Protein AF-A0A1F7XJM6-F1 (afdb_monomer_lite)

Foldseek 3Di:
DVVVCVVVVHDPVVVVVVVVVVVVVVVVVLLVVLLVVLVVCCVVVVDPPVVSVVLSVVLVVVVVVCVVCVVVLVPDDPVRNVVVVVVVVVVLVVVCVVSVHDSCSNPDPPDPPDDDDDDDD

Secondary structure (DSSP, 8-state):
-HHHHHHHT--HHHHHHHHHHHHHHHHHHHHHHHHHHHHHHHHTTSS-HHHHHHHHHHHHHHHHHHHHHHHHHHHS-HHHHHHHHHHHHHHHHHHHHHTT--GGGTS-SS---SSS-----

Structure (mmCIF, N/CA/C/O backbone):
data_AF-A0A1F7XJM6-F1
#
_entry.id   AF-A0A1F7XJM6-F1
#
loop_
_atom_site.group_PDB
_atom_site.id
_atom_site.type_symbol
_atom_site.label_atom_id
_atom_site.label_alt_id
_atom_site.label_comp_id
_atom_site.label_asym_id
_atom_site.label_entity_id
_atom_site.label_seq_id
_atom_site.pdbx_PDB_ins_code
_atom_site.Cartn_x
_atom_site.Cartn_y
_atom_site.Cartn_z
_atom_site.occupancy
_atom_site.B_iso_or_equiv
_atom_site.auth_seq_id
_atom_site.auth_comp_id
_atom_site.auth_asym_id
_atom_site.auth_atom_id
_atom_site.pdbx_PDB_model_num
ATOM 1 N N . MET A 1 1 ? 13.503 -5.575 -17.615 1.00 74.81 1 MET A N 1
ATOM 2 C CA . MET A 1 1 ? 12.689 -5.768 -18.836 1.00 74.81 1 MET A CA 1
ATOM 3 C C . MET A 1 1 ? 13.545 -5.892 -20.100 1.00 74.81 1 MET A C 1
ATOM 5 O O . MET A 1 1 ? 13.303 -6.800 -20.884 1.00 74.81 1 MET A O 1
ATOM 9 N N . GLN A 1 2 ? 14.630 -5.114 -20.226 1.00 78.75 2 GLN A N 1
ATOM 10 C CA . GLN A 1 2 ? 15.607 -5.186 -21.332 1.00 78.75 2 GLN A CA 1
ATOM 11 C C . GLN A 1 2 ? 16.080 -6.597 -21.726 1.00 78.75 2 GLN A C 1
ATOM 13 O O . GLN A 1 2 ? 16.034 -6.965 -22.894 1.00 78.75 2 GLN A O 1
ATOM 18 N N . LYS A 1 3 ? 16.467 -7.441 -20.756 1.00 86.12 3 LYS A N 1
ATOM 19 C CA . LYS A 1 3 ? 16.915 -8.819 -21.044 1.00 86.12 3 LYS A CA 1
ATOM 20 C C . LYS A 1 3 ? 15.826 -9.691 -21.686 1.00 86.12 3 LYS A C 1
ATOM 22 O O . LYS A 1 3 ? 16.158 -10.569 -22.472 1.00 86.12 3 LYS A O 1
ATOM 27 N N . ILE A 1 4 ? 14.551 -9.467 -21.355 1.00 87.38 4 ILE A N 1
ATOM 28 C CA . ILE A 1 4 ? 13.416 -10.221 -21.914 1.00 87.38 4 ILE A CA 1
ATOM 29 C C . ILE A 1 4 ? 13.174 -9.766 -23.353 1.00 87.38 4 ILE A C 1
ATOM 31 O O . ILE A 1 4 ? 13.152 -10.598 -24.256 1.00 87.38 4 ILE A O 1
ATOM 35 N N . ALA A 1 5 ? 13.092 -8.453 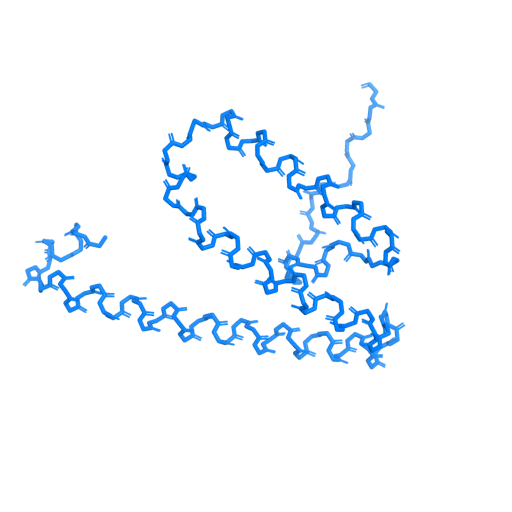-23.576 1.00 89.62 5 ALA A N 1
ATOM 36 C CA . ALA A 1 5 ? 12.932 -7.887 -24.910 1.00 89.62 5 ALA A CA 1
ATOM 37 C C . ALA A 1 5 ? 14.048 -8.350 -25.863 1.00 89.62 5 ALA A C 1
ATOM 39 O O . ALA A 1 5 ? 13.770 -8.881 -26.934 1.00 89.62 5 ALA A O 1
ATOM 40 N N . GLN A 1 6 ? 15.307 -8.285 -25.418 1.00 90.19 6 GLN A N 1
ATOM 41 C CA . GLN A 1 6 ? 16.466 -8.727 -26.200 1.00 90.19 6 GLN A CA 1
ATOM 42 C C . GLN A 1 6 ? 16.487 -10.242 -26.449 1.00 90.19 6 GLN A C 1
ATOM 44 O O . GLN A 1 6 ? 16.843 -10.677 -27.541 1.00 90.19 6 GLN A O 1
ATOM 49 N N . ARG A 1 7 ? 16.097 -11.066 -25.464 1.00 92.88 7 ARG A N 1
ATOM 50 C CA . ARG A 1 7 ? 16.086 -12.534 -25.604 1.00 92.88 7 ARG A CA 1
ATOM 51 C C . ARG A 1 7 ? 15.068 -13.016 -26.638 1.00 92.88 7 ARG A C 1
ATOM 53 O O . ARG A 1 7 ? 15.323 -14.029 -27.284 1.00 92.88 7 ARG A O 1
ATOM 60 N N . PHE A 1 8 ? 13.941 -12.319 -26.765 1.00 93.94 8 PHE A N 1
ATOM 61 C CA . PHE A 1 8 ? 12.822 -12.715 -27.624 1.00 93.94 8 PHE A CA 1
ATOM 62 C C . PHE A 1 8 ? 12.638 -11.819 -28.859 1.00 93.94 8 PHE A C 1
ATOM 64 O O . PHE A 1 8 ? 11.727 -12.062 -29.643 1.00 93.94 8 PHE A O 1
ATOM 71 N N . GLY A 1 9 ? 13.499 -10.814 -29.054 1.00 91.69 9 GLY A N 1
ATOM 72 C CA . GLY A 1 9 ? 13.406 -9.881 -30.181 1.00 91.69 9 GLY A CA 1
ATOM 73 C C . GLY A 1 9 ? 12.150 -9.003 -30.145 1.00 91.69 9 GLY A C 1
ATOM 74 O O . GLY A 1 9 ? 11.598 -8.692 -31.196 1.00 91.69 9 GLY A O 1
ATOM 75 N N . LEU A 1 10 ? 11.675 -8.648 -28.949 1.00 94.06 10 LEU A N 1
ATOM 76 C CA . LEU A 1 10 ? 10.483 -7.820 -28.74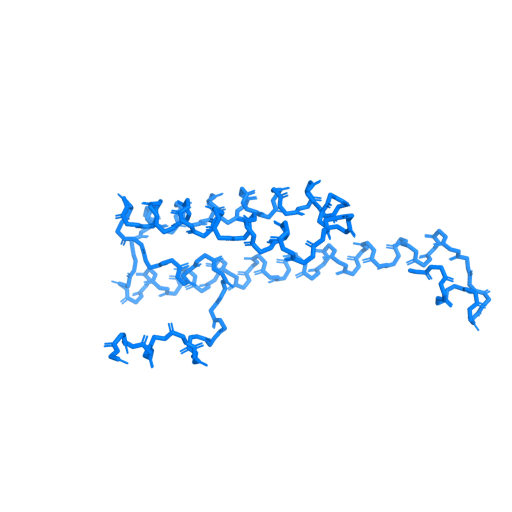2 1.00 94.06 10 LEU A CA 1
ATOM 77 C C . LEU A 1 10 ? 10.853 -6.336 -28.629 1.00 94.06 10 LEU A C 1
ATOM 79 O O . LEU A 1 10 ? 11.982 -5.989 -28.280 1.00 94.06 10 LEU A O 1
ATOM 83 N N . ASN A 1 11 ? 9.880 -5.459 -28.875 1.00 93.50 11 ASN A N 1
ATOM 84 C CA . ASN A 1 11 ? 10.024 -4.026 -28.638 1.00 93.50 11 ASN A CA 1
ATOM 85 C C . ASN A 1 11 ? 10.070 -3.738 -27.123 1.00 93.50 11 ASN A C 1
ATOM 87 O O . ASN A 1 11 ? 9.191 -4.167 -26.381 1.00 93.50 11 ASN A O 1
ATOM 91 N N . GLU A 1 12 ? 11.094 -3.016 -26.659 1.00 90.50 12 GLU A N 1
ATOM 92 C CA . GLU A 1 12 ? 11.279 -2.705 -25.232 1.00 90.50 12 GLU A CA 1
ATOM 93 C C . GLU A 1 12 ? 10.142 -1.854 -24.647 1.00 90.50 12 GLU A C 1
ATOM 95 O O . GLU A 1 12 ? 9.765 -2.072 -23.497 1.00 90.50 12 GLU A O 1
ATOM 100 N N . VAL A 1 13 ? 9.576 -0.933 -25.434 1.00 92.12 13 VAL A N 1
ATOM 101 C CA . VAL A 1 13 ? 8.469 -0.055 -25.023 1.00 92.12 13 VAL A CA 1
ATOM 102 C C . VAL A 1 13 ? 7.184 -0.858 -24.855 1.00 92.12 13 VAL A C 1
ATOM 104 O O . VAL A 1 13 ? 6.514 -0.720 -23.837 1.00 92.12 13 VAL A O 1
ATOM 107 N N . ASP A 1 14 ? 6.877 -1.745 -25.802 1.00 90.88 14 ASP A N 1
ATOM 108 C CA . ASP A 1 14 ? 5.674 -2.585 -25.725 1.00 90.88 14 ASP A CA 1
ATOM 109 C C . ASP A 1 14 ? 5.767 -3.568 -24.552 1.00 90.88 14 ASP A C 1
ATOM 111 O O . ASP A 1 14 ? 4.798 -3.788 -23.831 1.00 90.88 14 ASP A O 1
ATOM 115 N N . VAL A 1 15 ? 6.960 -4.127 -24.314 1.00 91.81 15 VAL A N 1
ATOM 116 C CA . VAL A 1 15 ? 7.208 -4.990 -23.153 1.00 91.81 15 VAL A CA 1
ATOM 117 C C . VAL A 1 15 ? 7.001 -4.200 -21.861 1.00 91.81 15 VAL A C 1
ATOM 119 O O . VAL A 1 15 ? 6.304 -4.684 -20.977 1.00 91.81 15 VAL A O 1
ATOM 122 N N . GLN A 1 16 ? 7.565 -2.994 -21.753 1.00 89.62 16 GLN A N 1
ATOM 123 C CA . GLN A 1 16 ? 7.382 -2.128 -20.586 1.00 89.62 16 GLN A CA 1
ATOM 124 C C . GLN A 1 16 ? 5.897 -1.831 -20.333 1.00 89.62 16 GLN A C 1
ATOM 126 O O . GLN A 1 16 ? 5.429 -2.035 -19.216 1.00 89.62 16 GLN A O 1
ATOM 131 N N . ALA A 1 17 ? 5.147 -1.462 -21.374 1.00 91.44 17 ALA A N 1
ATOM 132 C CA . ALA A 1 17 ? 3.720 -1.169 -21.271 1.00 91.44 17 ALA A CA 1
ATOM 133 C C . ALA A 1 17 ? 2.906 -2.357 -20.729 1.00 91.44 17 ALA A C 1
ATOM 135 O O . ALA A 1 17 ? 2.094 -2.171 -19.828 1.00 91.44 17 ALA A O 1
ATOM 136 N N . VAL A 1 18 ? 3.166 -3.581 -21.207 1.00 93.25 18 VAL A N 1
ATOM 137 C CA . VAL A 1 18 ? 2.470 -4.791 -20.724 1.00 93.25 18 VAL A CA 1
ATOM 138 C C . VAL A 1 18 ? 2.770 -5.070 -19.248 1.00 93.25 18 VAL A C 1
ATOM 140 O O . VAL A 1 18 ? 1.879 -5.462 -18.498 1.00 93.25 18 VAL A O 1
ATOM 143 N N . PHE A 1 19 ? 4.017 -4.883 -18.805 1.00 90.31 19 PHE A N 1
ATOM 144 C CA . PHE A 1 19 ? 4.362 -5.066 -17.392 1.00 90.31 19 PHE A CA 1
ATOM 145 C C . PHE A 1 19 ? 3.743 -3.990 -16.499 1.00 90.31 19 PHE A C 1
ATOM 147 O O . PHE A 1 19 ? 3.361 -4.299 -15.372 1.00 90.31 19 PHE A O 1
ATOM 154 N N . ASP A 1 20 ? 3.655 -2.749 -16.976 1.00 89.69 20 ASP A N 1
ATOM 155 C CA . ASP A 1 20 ? 3.015 -1.663 -16.235 1.00 89.69 20 ASP A CA 1
ATOM 156 C C . ASP A 1 20 ? 1.498 -1.890 -16.118 1.00 89.69 20 ASP A C 1
ATOM 158 O O . ASP A 1 20 ? 0.935 -1.702 -15.037 1.00 89.69 20 ASP A O 1
ATOM 162 N N . GLU A 1 21 ? 0.856 -2.387 -17.181 1.00 91.50 21 GLU A N 1
ATOM 163 C CA . GLU A 1 21 ? -0.549 -2.814 -17.181 1.00 91.50 21 GLU A CA 1
ATOM 164 C C . GLU A 1 21 ? -0.793 -3.962 -16.186 1.00 91.50 21 GLU A C 1
ATOM 166 O O . GLU A 1 21 ? -1.580 -3.795 -15.252 1.00 91.50 21 GLU A O 1
ATOM 171 N N . ASP A 1 22 ? -0.054 -5.078 -16.290 1.00 91.81 22 ASP A N 1
ATOM 172 C CA . ASP A 1 22 ? -0.177 -6.211 -15.351 1.00 91.81 22 ASP A CA 1
ATOM 173 C C . ASP A 1 22 ? 0.081 -5.767 -13.906 1.00 91.81 22 ASP A C 1
ATOM 175 O O . ASP A 1 22 ? -0.648 -6.134 -12.982 1.00 91.81 22 ASP A O 1
ATOM 179 N N . ARG A 1 23 ? 1.089 -4.916 -13.680 1.00 88.00 23 ARG A N 1
ATOM 180 C CA . ARG A 1 23 ? 1.388 -4.392 -12.345 1.00 88.00 23 ARG A CA 1
ATOM 181 C C . ARG A 1 23 ? 0.213 -3.597 -11.779 1.00 88.00 23 ARG A C 1
ATOM 183 O O . ARG A 1 23 ? -0.113 -3.797 -10.604 1.00 88.00 23 ARG A O 1
ATOM 190 N N . SER A 1 24 ? -0.403 -2.738 -12.590 1.00 89.69 24 SER A N 1
ATOM 191 C CA . SER A 1 24 ? -1.565 -1.934 -12.206 1.00 89.69 24 SER A CA 1
ATOM 192 C C . SER A 1 24 ? -2.777 -2.813 -11.887 1.00 89.69 24 SER A C 1
ATOM 194 O O . SER A 1 24 ? -3.359 -2.689 -10.806 1.00 89.69 24 SER A O 1
ATOM 196 N N . GLU A 1 25 ? -3.095 -3.786 -12.745 1.00 91.12 25 GLU A N 1
ATOM 197 C CA . GLU A 1 25 ? -4.192 -4.734 -12.514 1.00 91.12 25 GLU A CA 1
ATOM 198 C C . GLU A 1 25 ? -3.991 -5.530 -11.221 1.00 91.12 25 GLU A C 1
ATOM 200 O O . GLU A 1 25 ? -4.895 -5.666 -10.391 1.00 91.12 25 GLU A O 1
ATOM 205 N N . ARG A 1 26 ? -2.771 -6.023 -10.994 1.00 89.81 26 ARG A N 1
ATOM 206 C CA . ARG A 1 26 ? -2.424 -6.794 -9.795 1.00 89.81 26 ARG A CA 1
ATOM 207 C C . ARG A 1 26 ? -2.465 -5.931 -8.538 1.00 89.81 26 ARG A C 1
ATOM 209 O O . ARG A 1 26 ? -2.784 -6.444 -7.467 1.00 89.81 26 ARG A O 1
ATOM 216 N N . GLN A 1 27 ? -2.126 -4.647 -8.632 1.00 87.25 27 GLN A N 1
ATOM 217 C CA . GLN A 1 27 ? -2.250 -3.700 -7.524 1.00 87.25 27 GLN A CA 1
ATOM 218 C C . GLN A 1 27 ? -3.716 -3.429 -7.188 1.00 87.25 27 GLN A C 1
ATOM 220 O O . GLN A 1 27 ? -4.069 -3.490 -6.011 1.00 87.25 27 GLN A O 1
ATOM 225 N N . ALA A 1 28 ? -4.567 -3.230 -8.196 1.00 89.69 28 ALA A N 1
ATOM 226 C CA . ALA A 1 28 ? -6.005 -3.070 -8.008 1.00 89.69 28 ALA A CA 1
ATOM 227 C C . ALA A 1 28 ? -6.627 -4.305 -7.334 1.00 89.69 28 ALA A C 1
ATOM 229 O O . ALA A 1 28 ? -7.275 -4.171 -6.299 1.00 89.69 28 ALA A O 1
ATOM 230 N N . GLN A 1 29 ? -6.321 -5.512 -7.828 1.00 91.38 29 GLN A N 1
ATOM 231 C CA . GLN A 1 29 ? -6.786 -6.767 -7.217 1.00 91.38 29 GLN A CA 1
ATOM 232 C C . GLN A 1 29 ? -6.320 -6.917 -5.762 1.00 91.38 29 GLN A C 1
ATOM 234 O O . GLN A 1 29 ? -7.077 -7.348 -4.896 1.00 91.38 29 GLN A O 1
ATOM 239 N N . ARG A 1 30 ? -5.062 -6.563 -5.459 1.00 89.19 30 ARG A N 1
ATOM 240 C CA . ARG A 1 30 ? -4.556 -6.602 -4.078 1.00 89.19 30 ARG A CA 1
ATOM 241 C C . ARG A 1 30 ? -5.266 -5.595 -3.177 1.00 89.19 30 ARG A C 1
ATOM 243 O O . ARG A 1 30 ? -5.523 -5.937 -2.026 1.00 89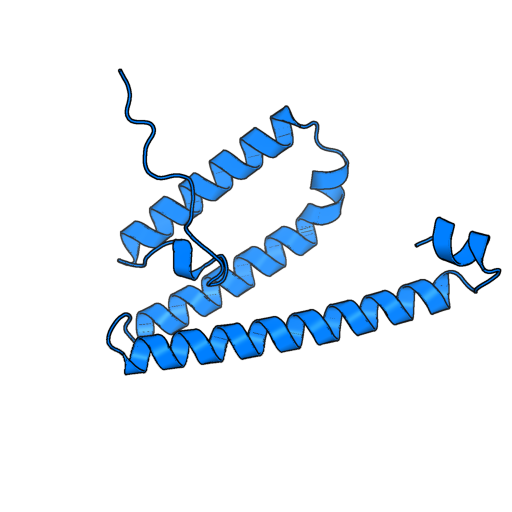.19 30 ARG A O 1
ATOM 250 N N . LYS A 1 31 ? -5.567 -4.393 -3.680 1.00 89.81 31 LYS A N 1
ATOM 251 C CA . LYS A 1 31 ? -6.297 -3.356 -2.939 1.00 89.81 31 LYS A CA 1
ATOM 252 C C . LYS A 1 31 ? -7.716 -3.817 -2.607 1.00 89.81 31 LYS A C 1
ATOM 254 O O . LYS A 1 31 ? -8.112 -3.744 -1.450 1.00 89.81 31 LYS A O 1
ATOM 259 N N . GLU A 1 32 ? -8.425 -4.381 -3.579 1.00 92.12 32 GLU A N 1
ATOM 260 C CA . GLU A 1 32 ? -9.777 -4.916 -3.383 1.00 92.12 32 GLU A CA 1
ATOM 261 C C . GLU A 1 32 ? -9.796 -6.036 -2.329 1.00 92.12 32 GLU A C 1
ATOM 263 O O . GLU A 1 32 ? -10.500 -5.939 -1.326 1.00 92.12 32 GLU A O 1
ATOM 268 N N . LEU A 1 33 ? -8.918 -7.039 -2.462 1.00 91.88 33 LEU A N 1
ATOM 269 C CA . LEU A 1 33 ? -8.802 -8.127 -1.480 1.00 91.88 33 LEU A CA 1
ATOM 270 C C . LEU A 1 33 ? -8.418 -7.635 -0.076 1.00 91.88 33 LEU A C 1
ATOM 272 O O . LEU A 1 33 ? -8.749 -8.269 0.930 1.00 91.88 33 LEU A O 1
ATOM 276 N N . PHE A 1 34 ? -7.662 -6.542 0.010 1.00 92.38 34 PHE A N 1
ATOM 277 C CA . PHE A 1 34 ? -7.294 -5.930 1.280 1.00 92.38 34 PHE A CA 1
ATOM 278 C C . PHE A 1 34 ? -8.498 -5.253 1.946 1.00 92.38 34 PHE A C 1
ATOM 280 O O . PHE A 1 34 ? -8.781 -5.518 3.117 1.00 92.38 34 PHE A O 1
ATOM 287 N N . GLU A 1 35 ? -9.252 -4.459 1.185 1.00 93.31 35 GLU A N 1
ATOM 288 C CA . GLU A 1 35 ? -10.484 -3.802 1.632 1.00 93.31 35 GLU A CA 1
ATOM 289 C C . GLU A 1 35 ? -11.564 -4.810 2.061 1.00 93.31 35 GLU A C 1
ATOM 291 O O . GLU A 1 35 ? -12.205 -4.633 3.105 1.00 93.31 35 GLU A O 1
ATOM 296 N N . GLU A 1 36 ? -11.733 -5.902 1.312 1.00 94.81 36 GLU A N 1
ATOM 297 C CA . GLU A 1 36 ? -12.653 -6.993 1.654 1.00 94.81 36 GLU A CA 1
ATOM 298 C C . GLU A 1 36 ? -12.297 -7.636 2.998 1.00 94.81 36 GLU A C 1
ATOM 300 O O . GLU A 1 36 ? -13.159 -7.816 3.862 1.00 94.81 36 GLU A O 1
ATOM 305 N N . ARG A 1 37 ? -11.014 -7.939 3.224 1.00 93.38 37 ARG A N 1
ATOM 306 C CA . ARG A 1 37 ? -10.559 -8.542 4.486 1.00 93.38 37 ARG A CA 1
ATOM 307 C C . ARG A 1 37 ? -10.750 -7.609 5.670 1.00 93.38 37 ARG A C 1
ATOM 309 O O . ARG A 1 37 ? -11.192 -8.067 6.720 1.00 93.38 37 ARG A O 1
ATOM 316 N N . LEU A 1 38 ? -10.473 -6.316 5.512 1.00 94.62 38 LEU A N 1
ATOM 317 C CA . LEU A 1 38 ? -10.743 -5.339 6.568 1.00 94.62 38 LEU A CA 1
ATOM 318 C C . LEU A 1 38 ? -12.239 -5.256 6.878 1.00 94.62 38 LEU A C 1
ATOM 320 O O . LEU A 1 38 ? -12.621 -5.228 8.044 1.00 94.62 38 LEU A O 1
ATOM 324 N N . THR A 1 39 ? -13.092 -5.298 5.854 1.00 95.94 39 THR A N 1
ATOM 325 C CA . THR A 1 39 ? -14.552 -5.347 6.030 1.00 95.94 39 THR A CA 1
ATOM 326 C C . THR A 1 39 ? -14.990 -6.593 6.803 1.00 95.94 39 THR A C 1
ATOM 328 O O . THR A 1 39 ? -15.817 -6.500 7.714 1.00 95.94 39 THR A O 1
ATOM 331 N N . GLN A 1 40 ? -14.394 -7.752 6.509 1.00 94.75 40 GLN A N 1
ATOM 332 C CA . GLN A 1 40 ? -14.640 -8.970 7.278 1.00 94.75 40 GLN A CA 1
ATOM 333 C C . GLN A 1 40 ? -14.175 -8.828 8.730 1.00 94.75 40 GLN A C 1
ATOM 335 O O . GLN A 1 40 ? -14.878 -9.259 9.633 1.00 94.75 40 GLN A O 1
ATOM 340 N N . MET A 1 41 ? -13.033 -8.192 8.993 1.00 93.38 41 MET A N 1
ATOM 341 C CA . MET A 1 41 ? -12.549 -8.009 10.365 1.00 93.38 41 MET A CA 1
ATOM 342 C C . MET A 1 41 ? -13.388 -7.034 11.186 1.00 93.38 41 MET A C 1
ATOM 344 O O . MET A 1 41 ? -13.535 -7.247 12.389 1.00 93.38 41 MET A O 1
ATOM 348 N N . VAL A 1 42 ? -13.970 -6.014 10.550 1.00 96.38 42 VAL A N 1
ATOM 349 C CA . VAL A 1 42 ? -14.992 -5.181 11.194 1.00 96.38 42 VAL A CA 1
ATOM 350 C C . VAL A 1 42 ? -16.220 -6.023 11.533 1.00 96.38 42 VAL A C 1
ATOM 352 O O . VAL A 1 42 ? -16.715 -5.972 12.656 1.00 96.38 42 VAL A O 1
ATOM 355 N N . SER A 1 43 ? -16.678 -6.850 10.590 1.00 96.62 43 SER A N 1
ATOM 356 C CA . SER A 1 43 ? -17.827 -7.743 10.801 1.00 96.62 43 SER A CA 1
ATOM 357 C C . SER A 1 43 ? -17.569 -8.775 11.909 1.00 96.62 43 SER A C 1
ATOM 359 O O . SER A 1 43 ? -18.469 -9.087 12.684 1.00 96.62 43 SER A O 1
ATOM 361 N N . ASP A 1 44 ? -16.330 -9.264 12.018 1.00 94.94 44 ASP A N 1
ATOM 362 C CA . ASP A 1 44 ? -15.858 -10.171 13.072 1.00 94.94 44 ASP A CA 1
ATOM 363 C C . ASP A 1 44 ? -15.644 -9.458 14.424 1.00 94.94 44 ASP A C 1
ATOM 365 O O . ASP A 1 44 ? -15.337 -10.118 15.418 1.00 94.94 44 ASP A O 1
ATOM 369 N N . GLY A 1 45 ? -15.738 -8.125 14.473 1.00 94.31 45 GLY A N 1
ATOM 370 C CA . GLY A 1 45 ? -15.481 -7.321 15.670 1.00 94.31 45 GLY A CA 1
ATOM 371 C C . GLY A 1 45 ? -14.013 -7.270 16.107 1.00 94.31 45 GLY A C 1
ATOM 372 O O . GLY A 1 45 ? -13.735 -6.932 17.254 1.00 94.31 45 GLY A O 1
ATOM 373 N N . LYS A 1 46 ? -13.068 -7.622 15.224 1.00 94.38 46 LYS A N 1
ATOM 374 C CA . LYS A 1 46 ? -11.618 -7.578 15.503 1.00 94.38 46 LYS A CA 1
ATOM 375 C C . LYS A 1 46 ? -11.037 -6.173 15.400 1.00 94.38 46 LYS A C 1
ATOM 377 O O . LYS A 1 46 ? -10.030 -5.895 16.039 1.00 94.38 46 LYS A O 1
ATOM 382 N N . ILE A 1 47 ? -11.647 -5.333 14.567 1.00 95.25 47 ILE A N 1
ATOM 383 C CA . ILE A 1 47 ? -11.324 -3.914 14.417 1.00 95.25 47 ILE A CA 1
ATOM 384 C C . ILE A 1 47 ? -12.616 -3.104 14.316 1.00 95.25 47 ILE A C 1
ATOM 386 O O . ILE A 1 47 ? -13.674 -3.643 13.990 1.00 95.25 47 ILE A O 1
ATOM 390 N N . THR A 1 48 ? -12.535 -1.802 14.559 1.00 97.00 48 THR A N 1
ATOM 391 C CA . THR A 1 48 ? -13.645 -0.865 14.340 1.00 97.00 48 THR A CA 1
ATOM 392 C C . THR A 1 48 ? -13.661 -0.323 12.903 1.00 97.00 48 THR A C 1
ATOM 394 O O . THR A 1 48 ? -12.667 -0.402 12.177 1.00 97.00 48 THR A O 1
ATOM 397 N N . GLU A 1 49 ? -14.781 0.275 12.478 1.00 96.62 49 GLU A N 1
ATOM 398 C CA . GLU A 1 49 ? -14.859 0.992 11.189 1.00 96.62 49 GLU A CA 1
ATOM 399 C C . GLU A 1 49 ? -13.844 2.142 11.096 1.00 96.62 49 GLU A C 1
ATOM 401 O O . GLU A 1 49 ? -13.329 2.436 10.017 1.00 96.62 49 GLU A O 1
ATOM 406 N N . ASP A 1 50 ? -13.522 2.790 12.216 1.00 96.81 50 ASP A N 1
ATOM 407 C CA . ASP A 1 50 ? -12.540 3.874 12.226 1.00 96.81 50 ASP A CA 1
ATOM 408 C C . ASP A 1 50 ? -11.110 3.333 12.119 1.00 96.81 50 ASP A C 1
ATOM 410 O O . ASP A 1 50 ? -10.324 3.852 11.326 1.00 96.81 50 ASP A O 1
ATOM 414 N N . GLN A 1 51 ? -10.802 2.215 12.785 1.00 95.69 51 GLN A N 1
ATOM 415 C CA . GLN A 1 51 ? -9.533 1.505 12.596 1.00 95.69 51 GLN A CA 1
ATOM 416 C C . GLN A 1 51 ? -9.362 1.023 11.152 1.00 95.69 51 GLN A C 1
ATOM 418 O O . GLN A 1 51 ? -8.287 1.172 10.580 1.00 95.69 51 GLN A O 1
ATOM 423 N N . LYS A 1 52 ? -10.424 0.525 10.505 1.00 95.94 52 LYS A N 1
ATOM 424 C CA . LYS A 1 52 ? -10.392 0.183 9.074 1.00 95.94 52 LYS A CA 1
ATOM 425 C C . LYS A 1 52 ? -9.981 1.377 8.209 1.00 95.94 52 LYS A C 1
ATOM 427 O O . LYS A 1 52 ? -9.133 1.218 7.333 1.00 95.94 52 LYS A O 1
ATOM 432 N N . LYS A 1 53 ? -10.556 2.563 8.437 1.00 96.44 53 LYS A N 1
ATOM 433 C CA . LYS A 1 53 ? -10.201 3.778 7.678 1.00 96.44 53 LYS A CA 1
ATOM 434 C C . LYS A 1 53 ? -8.741 4.171 7.896 1.00 96.44 53 LYS A C 1
ATOM 436 O O . LYS A 1 53 ? -8.062 4.499 6.928 1.00 96.44 53 LYS A O 1
ATOM 441 N N . LEU A 1 54 ? -8.261 4.099 9.139 1.00 96.50 54 LEU A N 1
ATOM 442 C CA . LEU A 1 54 ? -6.866 4.378 9.487 1.00 96.50 54 LEU A CA 1
ATOM 443 C C . LEU A 1 54 ? -5.907 3.416 8.775 1.00 96.50 54 LEU A C 1
ATOM 445 O O . LEU A 1 54 ? -4.946 3.862 8.152 1.00 96.50 54 LEU A O 1
ATOM 449 N N . ILE A 1 55 ? -6.210 2.115 8.790 1.00 94.88 55 ILE A N 1
ATOM 450 C CA . ILE A 1 55 ? -5.418 1.086 8.103 1.00 94.88 55 ILE A CA 1
ATOM 451 C C . ILE A 1 55 ? -5.379 1.340 6.593 1.00 94.88 55 ILE A C 1
ATOM 453 O O . ILE A 1 55 ? -4.311 1.257 5.990 1.00 94.88 55 ILE A O 1
ATOM 457 N N . LEU A 1 56 ? -6.517 1.668 5.972 1.00 94.06 56 LEU A N 1
ATOM 458 C CA . LEU A 1 56 ? -6.571 1.961 4.536 1.00 94.06 56 LEU A CA 1
ATOM 459 C C . LEU A 1 56 ? -5.728 3.182 4.168 1.00 94.06 56 LEU A C 1
ATOM 461 O O . LEU A 1 56 ? -4.951 3.113 3.215 1.00 94.06 56 LEU A O 1
ATOM 465 N N . ALA A 1 57 ? -5.838 4.261 4.945 1.00 95.38 57 ALA A N 1
ATOM 466 C CA . ALA A 1 57 ? -5.062 5.475 4.726 1.00 95.38 57 ALA A CA 1
ATOM 467 C C . ALA A 1 57 ? -3.554 5.219 4.880 1.00 95.38 57 ALA A C 1
ATOM 469 O O . ALA A 1 57 ? -2.778 5.568 3.991 1.00 95.38 57 ALA A O 1
ATOM 470 N N . LYS A 1 58 ? -3.134 4.544 5.961 1.00 94.88 58 LYS A N 1
ATOM 471 C CA . LYS A 1 58 ? -1.712 4.247 6.195 1.00 94.88 58 LYS A CA 1
ATOM 472 C C . LYS A 1 58 ? -1.156 3.275 5.154 1.00 94.88 58 LYS A C 1
ATOM 474 O O . LYS A 1 58 ? -0.030 3.439 4.699 1.00 94.88 58 LYS A O 1
ATOM 479 N N . HIS A 1 59 ? -1.947 2.298 4.708 1.00 91.75 59 HIS A N 1
ATOM 480 C CA . HIS A 1 59 ? -1.542 1.406 3.623 1.00 91.75 59 HIS A CA 1
ATOM 481 C C . HIS A 1 59 ? -1.325 2.157 2.300 1.00 91.75 59 HIS A C 1
ATOM 483 O O . HIS A 1 59 ? -0.341 1.897 1.612 1.00 91.75 59 HIS A O 1
ATOM 489 N N . GLU A 1 60 ? -2.203 3.094 1.935 1.00 91.25 60 GLU A N 1
ATOM 490 C CA . GLU A 1 60 ? -2.032 3.921 0.731 1.00 91.25 60 GLU A CA 1
ATOM 491 C C . GLU A 1 60 ? -0.797 4.831 0.814 1.00 91.25 60 GLU A C 1
ATOM 493 O O . GLU A 1 60 ? -0.040 4.939 -0.157 1.00 91.25 60 GLU A O 1
ATOM 498 N N . GLU A 1 61 ? -0.541 5.411 1.989 1.00 92.94 61 GLU A N 1
ATOM 499 C CA .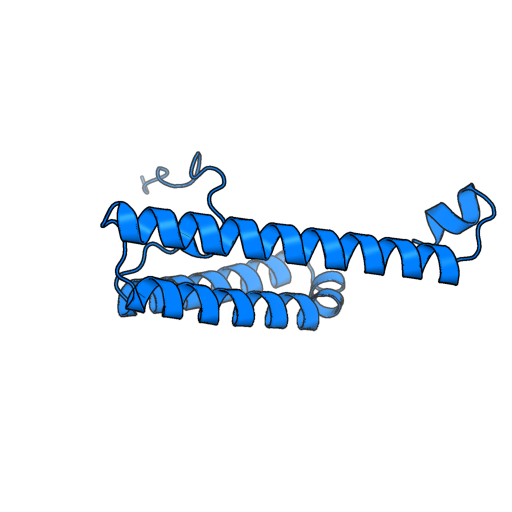 GLU A 1 61 ? 0.674 6.180 2.265 1.00 92.94 61 GLU A CA 1
ATOM 500 C C . GLU A 1 61 ? 1.932 5.323 2.049 1.00 92.94 61 GLU A C 1
ATOM 502 O O . GLU A 1 61 ? 2.799 5.687 1.254 1.00 92.94 61 GLU A O 1
ATOM 507 N N . MET A 1 62 ? 2.000 4.143 2.674 1.00 90.12 62 MET A N 1
ATOM 508 C CA . MET A 1 62 ? 3.137 3.224 2.535 1.00 90.12 62 MET A CA 1
ATOM 509 C C . MET A 1 62 ? 3.354 2.753 1.092 1.00 90.12 62 MET A C 1
ATOM 511 O O . MET A 1 62 ? 4.497 2.610 0.654 1.00 90.12 62 MET A O 1
ATOM 515 N N . GLN A 1 63 ? 2.282 2.477 0.337 1.00 87.19 63 GLN A N 1
ATOM 516 C CA . GLN A 1 63 ? 2.406 2.093 -1.076 1.00 87.19 63 GLN A CA 1
ATOM 517 C C . GLN A 1 63 ? 3.025 3.230 -1.892 1.00 87.19 63 GLN A C 1
ATOM 519 O O . GLN A 1 63 ? 3.966 2.993 -2.647 1.00 87.19 63 GLN A O 1
ATOM 524 N N . SER A 1 64 ? 2.562 4.461 -1.673 1.00 88.88 64 SER A N 1
ATOM 525 C CA . SER A 1 64 ? 3.085 5.651 -2.350 1.00 88.88 64 SER A CA 1
ATOM 526 C C . SER A 1 64 ? 4.557 5.899 -2.004 1.00 88.88 64 SER A C 1
ATOM 528 O O . SER A 1 64 ? 5.375 6.143 -2.892 1.00 88.88 64 SER A O 1
ATOM 530 N N . GLN A 1 65 ? 4.926 5.771 -0.724 1.00 88.12 65 GLN A N 1
ATOM 531 C CA . GLN A 1 65 ? 6.315 5.886 -0.272 1.00 88.12 65 GLN A CA 1
ATOM 532 C C . GLN A 1 65 ? 7.207 4.816 -0.915 1.00 88.12 65 GLN A C 1
ATOM 534 O O . GLN A 1 65 ? 8.277 5.125 -1.438 1.00 88.12 65 GLN A O 1
ATOM 539 N N . ARG A 1 66 ? 6.751 3.558 -0.945 1.00 86.06 66 ARG A N 1
ATOM 540 C CA . ARG A 1 66 ? 7.485 2.448 -1.566 1.00 86.06 66 ARG A CA 1
ATOM 541 C C . ARG A 1 66 ? 7.677 2.651 -3.067 1.00 86.06 66 ARG A C 1
ATOM 543 O O . ARG A 1 66 ? 8.738 2.313 -3.586 1.00 86.06 66 ARG A O 1
ATOM 550 N N . GLU A 1 67 ? 6.670 3.157 -3.770 1.00 84.44 67 GLU A N 1
ATOM 551 C CA . GLU A 1 67 ? 6.773 3.469 -5.198 1.00 84.44 67 GLU A CA 1
ATOM 552 C C . GLU A 1 67 ? 7.783 4.589 -5.461 1.00 84.44 67 GLU A C 1
ATOM 554 O O . GLU A 1 67 ? 8.616 4.442 -6.354 1.00 84.44 67 GLU A O 1
ATOM 559 N N . ALA A 1 68 ? 7.777 5.648 -4.647 1.00 84.62 68 ALA A N 1
ATOM 560 C CA . ALA A 1 68 ? 8.731 6.751 -4.762 1.00 84.62 68 ALA A CA 1
ATOM 561 C C . ALA A 1 68 ? 10.178 6.326 -4.454 1.00 84.62 68 ALA A C 1
ATOM 563 O O . ALA A 1 68 ? 11.113 6.792 -5.101 1.00 84.62 68 ALA A O 1
ATOM 564 N N . GLN A 1 69 ? 10.366 5.419 -3.494 1.00 85.00 69 GLN A N 1
ATOM 565 C CA . GLN A 1 69 ? 11.691 5.002 -3.030 1.00 85.00 69 GLN A CA 1
ATOM 566 C C . GLN A 1 69 ? 12.261 3.799 -3.801 1.00 85.00 69 GLN A C 1
ATOM 568 O O . GLN A 1 69 ? 13.383 3.379 -3.528 1.00 85.00 69 GLN A O 1
ATOM 573 N N . ILE A 1 70 ? 11.534 3.214 -4.764 1.00 83.19 70 ILE A N 1
ATOM 574 C CA . ILE A 1 70 ? 11.966 1.985 -5.459 1.00 83.19 70 ILE A CA 1
ATOM 575 C C . ILE A 1 70 ? 13.358 2.123 -6.086 1.00 83.19 70 ILE A C 1
ATOM 577 O O . ILE A 1 70 ? 14.169 1.203 -5.963 1.00 83.19 70 ILE A O 1
ATOM 581 N N . ASP A 1 71 ? 13.640 3.260 -6.720 1.00 82.50 71 ASP A N 1
ATOM 582 C CA . ASP A 1 71 ? 14.923 3.511 -7.378 1.00 82.50 71 ASP A CA 1
ATOM 583 C C . ASP A 1 71 ? 16.028 3.805 -6.356 1.00 82.50 71 ASP A C 1
ATOM 585 O O . ASP A 1 71 ? 17.177 3.396 -6.531 1.00 82.50 71 ASP A O 1
ATOM 589 N N . GLU A 1 72 ? 15.682 4.454 -5.245 1.00 83.31 72 GLU A N 1
ATOM 590 C CA . GLU A 1 72 ? 16.609 4.736 -4.151 1.00 83.31 72 GLU A CA 1
ATOM 591 C C . GLU A 1 72 ? 17.063 3.434 -3.477 1.00 83.31 72 GLU A C 1
ATOM 593 O O . GLU A 1 72 ? 18.260 3.153 -3.370 1.00 83.31 72 GLU A O 1
ATOM 598 N N . PHE A 1 73 ? 16.111 2.550 -3.168 1.00 83.62 73 PHE A N 1
ATOM 599 C CA . PHE A 1 73 ? 16.386 1.235 -2.597 1.00 83.62 73 PHE A CA 1
ATOM 600 C C . PHE A 1 73 ? 17.229 0.339 -3.506 1.00 83.62 73 PHE A C 1
ATOM 602 O O . PHE A 1 73 ? 17.928 -0.538 -2.991 1.00 83.62 73 PHE A O 1
ATOM 609 N N . GLN A 1 74 ? 17.177 0.505 -4.833 1.00 83.38 74 GLN A N 1
ATOM 610 C CA . GLN A 1 74 ? 18.030 -0.259 -5.753 1.00 83.38 74 GLN A CA 1
ATOM 611 C C . GLN A 1 74 ? 19.512 0.096 -5.617 1.00 83.38 74 GLN A C 1
ATOM 613 O O . GLN A 1 74 ? 20.355 -0.768 -5.859 1.00 83.38 74 GLN A O 1
ATOM 618 N N . ASN A 1 75 ? 19.814 1.329 -5.211 1.00 87.12 75 ASN A N 1
ATOM 619 C CA . ASN A 1 75 ? 21.177 1.840 -5.091 1.00 87.12 75 ASN A CA 1
ATOM 620 C C . ASN A 1 75 ? 21.755 1.705 -3.673 1.00 87.12 75 ASN A C 1
ATOM 622 O O . ASN A 1 75 ? 22.973 1.751 -3.516 1.00 87.12 75 ASN A O 1
ATOM 626 N N . MET A 1 76 ? 20.907 1.499 -2.660 1.00 90.44 76 MET A N 1
ATOM 627 C CA . MET A 1 76 ? 21.332 1.260 -1.277 1.00 90.44 76 MET A CA 1
ATOM 628 C C . MET A 1 76 ? 22.091 -0.063 -1.107 1.00 90.44 76 MET A C 1
ATOM 630 O O . MET A 1 76 ? 21.735 -1.102 -1.679 1.00 90.44 76 MET A O 1
ATOM 634 N N . THR A 1 77 ? 23.096 -0.048 -0.233 1.00 93.50 77 THR A N 1
ATOM 635 C CA . THR A 1 77 ? 23.754 -1.258 0.269 1.00 93.50 77 THR A CA 1
ATOM 636 C C . THR A 1 77 ? 22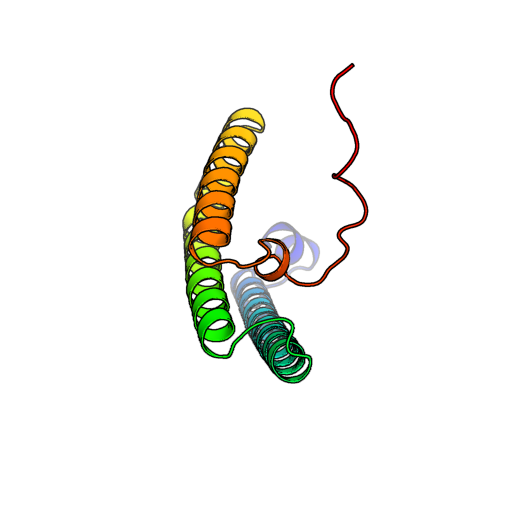.796 -2.094 1.131 1.00 93.50 77 THR A C 1
ATOM 638 O O . THR A 1 77 ? 21.778 -1.595 1.620 1.00 93.50 77 THR A O 1
ATOM 641 N N . PRO A 1 78 ? 23.091 -3.387 1.363 1.00 92.25 78 PRO A N 1
ATOM 642 C CA . PRO A 1 78 ? 22.282 -4.210 2.261 1.00 92.25 78 PRO A CA 1
ATOM 643 C C . PRO A 1 78 ? 22.157 -3.644 3.684 1.00 92.25 78 PRO A C 1
ATOM 645 O O . PRO A 1 78 ? 21.107 -3.809 4.300 1.00 92.25 78 PRO A O 1
ATOM 648 N N . GLU A 1 79 ? 23.200 -2.984 4.195 1.00 93.00 79 GLU A N 1
ATOM 649 C CA . GLU A 1 79 ? 23.210 -2.376 5.532 1.00 93.00 79 GLU A CA 1
ATOM 650 C C . GLU A 1 79 ? 22.325 -1.126 5.586 1.00 93.00 79 GLU A C 1
ATOM 652 O O . GLU A 1 79 ? 21.478 -1.024 6.469 1.00 93.00 79 GLU A O 1
ATOM 657 N N . GLU A 1 80 ? 22.429 -0.236 4.595 1.00 90.81 80 GLU A N 1
ATOM 658 C CA . GLU A 1 80 ? 21.562 0.947 4.486 1.00 90.81 80 GLU A CA 1
ATOM 659 C C . GLU A 1 80 ? 20.095 0.550 4.311 1.00 90.81 80 GLU A C 1
ATOM 661 O O . GLU A 1 80 ? 19.221 1.073 4.997 1.00 90.81 80 GLU A O 1
ATOM 666 N N . ARG A 1 81 ? 19.818 -0.448 3.460 1.00 89.25 81 ARG A N 1
ATOM 667 C CA . ARG A 1 81 ? 18.460 -0.972 3.279 1.00 89.25 81 ARG A CA 1
ATOM 668 C C . ARG A 1 81 ? 17.903 -1.547 4.577 1.00 89.25 81 ARG A C 1
ATOM 670 O O . ARG A 1 81 ? 16.714 -1.400 4.839 1.00 89.25 81 ARG A O 1
ATOM 677 N N . ARG A 1 82 ? 18.732 -2.238 5.364 1.00 89.75 82 ARG A N 1
ATOM 678 C CA . ARG A 1 82 ? 18.314 -2.779 6.657 1.00 89.75 82 ARG A CA 1
ATOM 679 C C . ARG A 1 82 ? 17.989 -1.654 7.635 1.00 89.75 82 ARG A C 1
ATOM 681 O O . ARG A 1 82 ? 16.915 -1.696 8.218 1.00 89.75 82 ARG A O 1
ATOM 688 N N . SER A 1 83 ? 18.863 -0.655 7.746 1.00 92.19 83 SER A N 1
ATOM 689 C CA . SER A 1 83 ? 18.638 0.506 8.612 1.00 92.19 83 SER A CA 1
ATOM 690 C C . SER A 1 83 ? 17.348 1.245 8.242 1.00 92.19 83 SER A C 1
ATOM 692 O O . SER A 1 83 ? 16.542 1.527 9.118 1.00 92.19 83 SER A O 1
ATOM 694 N N . ALA A 1 84 ? 17.106 1.483 6.948 1.00 89.38 84 ALA A N 1
ATOM 695 C CA . ALA A 1 84 ? 15.888 2.143 6.472 1.00 89.38 84 ALA A CA 1
ATOM 696 C C . ALA A 1 84 ? 14.615 1.322 6.759 1.00 89.38 84 ALA A C 1
ATOM 698 O O . ALA A 1 84 ? 13.565 1.874 7.069 1.00 89.38 84 ALA A O 1
ATOM 699 N N . MET A 1 85 ? 14.698 -0.011 6.669 1.00 87.94 85 MET A N 1
ATOM 700 C CA . MET A 1 85 ? 13.577 -0.896 7.004 1.00 87.94 85 MET A CA 1
ATOM 701 C C . MET A 1 85 ? 13.317 -0.974 8.512 1.00 87.94 85 MET A C 1
ATOM 703 O O . MET A 1 85 ? 12.160 -1.110 8.895 1.00 87.94 85 MET A O 1
ATOM 707 N N . GLU A 1 86 ? 14.359 -0.919 9.347 1.00 90.62 86 GLU A N 1
ATOM 708 C CA . GLU A 1 86 ? 14.231 -0.872 10.811 1.00 90.62 86 GLU A CA 1
ATOM 709 C C . GLU A 1 86 ? 13.565 0.442 11.247 1.00 90.62 86 GLU A C 1
ATOM 711 O O . GLU A 1 86 ? 12.554 0.394 11.940 1.00 90.62 86 GLU A O 1
ATOM 716 N N . GLU A 1 87 ? 14.018 1.589 10.733 1.00 90.94 87 GLU A N 1
ATOM 717 C CA . GLU A 1 87 ? 13.407 2.899 11.015 1.00 90.94 87 GLU A CA 1
ATOM 718 C C . GLU A 1 87 ? 11.928 2.949 10.597 1.00 90.94 87 GLU A C 1
ATOM 720 O O . GLU A 1 87 ? 11.054 3.320 11.380 1.00 90.94 87 GLU A O 1
ATOM 725 N N . HIS A 1 88 ? 11.620 2.491 9.382 1.00 90.31 88 HIS A N 1
ATOM 726 C CA . HIS A 1 88 ? 10.238 2.422 8.910 1.00 90.31 88 HIS A CA 1
ATOM 727 C C . HIS A 1 88 ? 9.396 1.415 9.717 1.00 90.31 88 HIS A C 1
ATOM 729 O O . HIS A 1 88 ? 8.184 1.574 9.836 1.00 90.31 88 HIS A O 1
ATOM 735 N N . HIS A 1 89 ? 9.996 0.357 10.273 1.00 88.94 89 HIS A N 1
ATOM 736 C CA . HIS A 1 89 ? 9.275 -0.575 11.140 1.00 88.94 89 HIS A CA 1
ATOM 737 C C . HIS A 1 89 ? 8.906 0.068 12.479 1.00 88.94 89 HIS A C 1
ATOM 739 O O . HIS A 1 89 ? 7.753 -0.044 12.886 1.00 88.94 89 HIS A O 1
ATOM 745 N N . GLU A 1 90 ? 9.842 0.778 13.110 1.00 93.44 90 GLU A N 1
ATOM 746 C CA . GLU A 1 90 ? 9.622 1.494 14.374 1.00 93.44 90 GLU A CA 1
ATOM 747 C C . GLU A 1 90 ? 8.554 2.592 14.235 1.00 93.44 90 GLU A C 1
ATOM 749 O O . GLU A 1 90 ? 7.702 2.753 15.115 1.00 93.44 90 GLU A O 1
ATOM 754 N N . GLU A 1 91 ? 8.542 3.311 13.104 1.00 94.44 91 GLU A N 1
ATOM 755 C CA . GLU A 1 91 ? 7.497 4.297 12.795 1.00 94.44 91 GLU A CA 1
ATOM 756 C C . GLU A 1 91 ? 6.111 3.639 12.758 1.00 94.44 91 GLU A C 1
ATOM 758 O O . GLU A 1 91 ? 5.149 4.136 13.350 1.00 94.44 91 GLU A O 1
ATOM 763 N N . LEU A 1 92 ? 6.001 2.503 12.065 1.00 92.88 92 LEU A N 1
ATOM 764 C CA . LEU A 1 92 ? 4.735 1.795 11.914 1.00 92.88 92 LEU A CA 1
ATOM 765 C C . LEU A 1 92 ? 4.276 1.113 13.196 1.00 92.88 92 LEU A C 1
ATOM 767 O O . LEU A 1 92 ? 3.071 1.037 13.423 1.00 92.88 92 LEU A O 1
ATOM 771 N N . GLU A 1 93 ? 5.204 0.619 14.011 1.00 92.94 93 GLU A N 1
ATOM 772 C CA . GLU A 1 93 ? 4.903 0.057 15.326 1.00 92.94 93 GLU A CA 1
ATOM 773 C C . GLU A 1 93 ? 4.324 1.138 16.236 1.00 92.94 93 GLU A C 1
ATOM 775 O O . GLU A 1 93 ? 3.219 0.969 16.746 1.00 92.94 93 GLU A O 1
ATOM 780 N N . SER A 1 94 ? 4.978 2.300 16.308 1.00 95.50 94 SER A N 1
ATOM 781 C CA . SER A 1 94 ? 4.485 3.449 17.078 1.00 95.50 94 SER A CA 1
ATOM 782 C C . SER A 1 94 ? 3.098 3.897 16.602 1.00 95.50 94 SER A C 1
ATOM 784 O O . SER A 1 94 ? 2.180 4.074 17.400 1.00 95.50 94 SER A O 1
ATOM 786 N N . TRP A 1 95 ? 2.904 4.011 15.283 1.00 96.12 95 TRP A N 1
ATOM 787 C CA . TRP A 1 95 ? 1.598 4.335 14.708 1.00 96.12 95 TRP A CA 1
ATOM 788 C C . TRP A 1 95 ? 0.532 3.288 15.060 1.00 96.12 95 TRP A C 1
ATOM 790 O O . TRP A 1 95 ? -0.613 3.641 15.342 1.00 96.12 95 TRP A O 1
ATOM 800 N N . ALA A 1 96 ? 0.876 2.002 15.023 1.00 94.62 96 ALA A N 1
ATOM 801 C CA . ALA A 1 96 ? -0.060 0.923 15.305 1.00 94.62 96 ALA A CA 1
ATOM 802 C C . ALA A 1 96 ? -0.467 0.915 16.787 1.00 94.62 96 ALA A C 1
ATOM 804 O O . ALA A 1 96 ? -1.659 0.817 17.084 1.00 94.62 96 ALA A O 1
ATOM 805 N N . GLU A 1 97 ? 0.490 1.109 17.698 1.00 94.69 97 GLU A N 1
ATOM 806 C CA . GLU A 1 97 ? 0.251 1.244 19.139 1.00 94.69 97 GLU A CA 1
ATOM 807 C C . GLU A 1 97 ? -0.657 2.438 19.460 1.00 94.69 97 GLU A C 1
ATOM 809 O O . GLU A 1 97 ? -1.676 2.264 20.131 1.00 94.69 97 GLU A O 1
ATOM 814 N N . ASP A 1 98 ? -0.358 3.618 18.908 1.00 96.69 98 ASP A N 1
ATOM 815 C CA . ASP A 1 98 ? -1.135 4.848 19.122 1.00 96.69 98 ASP A CA 1
ATOM 816 C C . ASP A 1 98 ? -2.600 4.724 18.670 1.00 96.69 98 ASP A C 1
ATOM 818 O O . ASP A 1 98 ? -3.481 5.423 19.176 1.00 96.69 98 ASP A O 1
ATOM 822 N N . ASN A 1 99 ? -2.869 3.841 17.706 1.00 94.81 99 ASN A N 1
ATOM 823 C CA . ASN A 1 99 ? -4.202 3.615 17.148 1.00 94.81 99 ASN A CA 1
ATOM 824 C C . ASN A 1 99 ? -4.842 2.294 17.618 1.00 94.81 99 ASN A C 1
ATOM 826 O O . ASN A 1 99 ? -5.918 1.926 17.130 1.00 94.81 99 ASN A O 1
ATOM 830 N N . GLU A 1 100 ? -4.203 1.585 18.555 1.00 94.31 100 GLU A N 1
ATOM 831 C CA . GLU A 1 100 ? -4.638 0.284 19.083 1.00 94.31 100 GLU A CA 1
ATOM 832 C C . GLU A 1 100 ? -4.896 -0.759 17.972 1.00 94.31 100 GLU A C 1
ATOM 834 O O . GLU A 1 100 ? -5.852 -1.540 18.015 1.00 94.31 100 GLU A O 1
ATOM 839 N N . ILE A 1 101 ? -4.061 -0.745 16.931 1.00 92.50 101 ILE A N 1
ATOM 840 C CA . ILE A 1 101 ? -4.151 -1.594 15.740 1.00 92.50 101 ILE A CA 1
ATOM 841 C C . ILE A 1 101 ? -3.025 -2.629 15.770 1.00 92.50 101 ILE A C 1
ATOM 843 O O . ILE A 1 101 ? -1.885 -2.320 16.090 1.00 92.50 1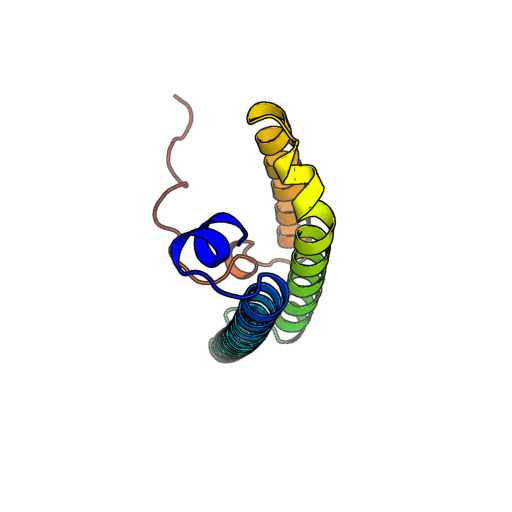01 ILE A O 1
ATOM 847 N N . ASP A 1 102 ? -3.318 -3.870 15.377 1.00 91.00 102 ASP A N 1
ATOM 848 C CA . ASP A 1 102 ? -2.265 -4.854 15.117 1.00 91.00 102 ASP A CA 1
ATOM 849 C C . ASP A 1 102 ? -1.515 -4.467 13.832 1.00 91.00 102 ASP A C 1
ATOM 851 O O . ASP A 1 102 ? -2.106 -4.383 12.750 1.00 91.00 102 ASP A O 1
ATOM 855 N N . ILE A 1 103 ? -0.204 -4.239 13.943 1.00 89.44 103 ILE A N 1
ATOM 856 C CA . ILE A 1 103 ? 0.654 -3.830 12.822 1.00 89.44 103 ILE A CA 1
ATOM 857 C C . ILE A 1 103 ? 0.610 -4.833 11.653 1.00 89.44 103 ILE A C 1
ATOM 859 O O . ILE A 1 103 ? 0.767 -4.463 10.488 1.00 89.44 103 ILE A O 1
ATOM 863 N N . GLY A 1 104 ? 0.326 -6.109 11.923 1.00 88.00 104 GLY A N 1
ATOM 864 C CA . GLY A 1 104 ? 0.158 -7.152 10.917 1.00 88.00 104 GLY A CA 1
ATOM 865 C C . GLY A 1 104 ? -0.999 -6.881 9.953 1.00 88.00 104 GLY A C 1
ATOM 866 O O . GLY A 1 104 ? -0.981 -7.369 8.819 1.00 88.00 104 GLY A O 1
ATOM 867 N N . TYR A 1 105 ? -1.972 -6.051 10.337 1.00 89.06 105 TYR A N 1
ATOM 868 C CA . TYR A 1 105 ? -3.044 -5.614 9.444 1.00 89.06 105 TYR A CA 1
ATOM 869 C C . TYR A 1 105 ? -2.560 -4.681 8.329 1.00 89.06 105 TYR A C 1
ATOM 871 O O . TYR A 1 105 ? -3.244 -4.577 7.316 1.00 89.06 105 TYR A O 1
ATOM 879 N N . LEU A 1 106 ? -1.381 -4.063 8.447 1.00 85.88 106 LEU A N 1
ATOM 880 C CA . LEU A 1 106 ? -0.808 -3.193 7.414 1.00 85.88 106 LEU A CA 1
ATOM 881 C C . LEU A 1 106 ? -0.076 -3.957 6.299 1.00 85.88 106 LEU A C 1
ATOM 883 O O . LEU A 1 106 ? -0.053 -3.509 5.155 1.00 85.88 106 LEU A O 1
ATOM 887 N N . PHE A 1 107 ? 0.511 -5.119 6.595 1.00 81.06 107 PHE A N 1
ATOM 888 C CA . PHE A 1 107 ? 1.413 -5.822 5.664 1.00 81.06 107 PHE A CA 1
ATOM 889 C C . PHE A 1 107 ? 0.737 -6.908 4.817 1.00 81.06 107 PHE A C 1
ATOM 891 O O . PHE A 1 107 ? 1.397 -7.666 4.101 1.00 81.06 107 PHE A O 1
ATOM 898 N N . GLY A 1 108 ? -0.594 -6.968 4.861 1.00 66.06 108 GLY A N 1
ATOM 899 C CA . GLY A 1 108 ? -1.376 -8.002 4.204 1.00 66.06 108 GLY A CA 1
ATOM 900 C C . GLY A 1 108 ? -1.346 -9.320 4.982 1.00 66.06 108 GLY A C 1
ATOM 901 O O . GLY A 1 108 ? -0.333 -9.753 5.517 1.00 66.06 108 GLY A O 1
ATOM 902 N N . PHE A 1 109 ? -2.501 -9.983 5.025 1.00 66.88 109 PHE A N 1
ATOM 903 C CA . PHE A 1 109 ? -2.829 -11.126 5.893 1.00 66.88 109 PHE A CA 1
ATOM 904 C C . PHE A 1 109 ? -2.113 -12.457 5.551 1.00 66.88 109 PHE A C 1
ATOM 906 O O . PHE A 1 109 ? -2.721 -13.529 5.548 1.00 66.88 109 PHE A O 1
ATOM 913 N N . GLY A 1 110 ? -0.822 -12.414 5.225 1.00 46.94 110 GLY A N 1
ATOM 914 C CA . GLY A 1 110 ? 0.014 -13.547 4.843 1.00 46.94 110 GLY A CA 1
ATOM 915 C C . GLY A 1 110 ? 1.018 -13.929 5.930 1.00 46.94 110 GLY A C 1
ATOM 916 O O . GLY A 1 110 ? 2.113 -13.394 5.974 1.00 46.94 110 GLY A O 1
ATOM 917 N N . ARG A 1 111 ? 0.657 -14.929 6.747 1.00 40.16 111 ARG A N 1
ATOM 918 C CA . ARG A 1 111 ? 1.524 -15.701 7.667 1.00 40.16 111 ARG A CA 1
ATOM 919 C C . ARG A 1 111 ? 2.477 -14.869 8.547 1.00 40.16 111 ARG A C 1
ATOM 921 O O . ARG A 1 111 ? 3.687 -14.878 8.336 1.00 40.16 111 ARG A O 1
ATOM 928 N N . HIS A 1 112 ? 1.975 -14.442 9.706 1.00 43.28 112 HIS A N 1
ATOM 929 C CA . HIS A 1 112 ? 2.762 -14.482 10.946 1.00 43.28 112 HIS A CA 1
ATOM 930 C C . HIS A 1 112 ? 3.070 -15.942 11.324 1.00 43.28 112 HIS A C 1
ATOM 932 O O . HIS A 1 112 ? 2.503 -16.518 12.250 1.00 43.28 112 HIS A O 1
ATOM 938 N N . LYS A 1 113 ? 3.971 -16.590 10.584 1.00 40.38 113 LYS A N 1
ATOM 939 C CA . LYS A 1 113 ? 4.651 -17.787 11.081 1.00 40.38 113 LYS A CA 1
ATOM 940 C C . LYS A 1 113 ? 6.151 -17.575 10.974 1.00 40.38 113 LYS A C 1
ATOM 942 O O . LYS A 1 113 ? 6.784 -18.090 10.061 1.00 40.38 113 LYS A O 1
ATOM 947 N N . GLY A 1 114 ? 6.678 -16.832 11.945 1.00 40.97 114 GLY A N 1
ATOM 948 C CA . GLY A 1 114 ? 8.098 -16.845 12.279 1.00 40.97 114 GLY A CA 1
ATOM 949 C C . GLY A 1 114 ? 8.710 -15.467 12.467 1.00 40.97 114 GLY A C 1
ATOM 950 O O . GLY A 1 114 ? 9.444 -15.051 11.589 1.00 40.97 114 GLY A O 1
ATOM 951 N N . MET A 1 115 ? 8.427 -14.799 13.596 1.00 41.34 115 MET A N 1
ATOM 952 C CA . MET A 1 115 ? 9.388 -13.924 14.304 1.00 41.34 115 MET A CA 1
ATOM 953 C C . MET A 1 115 ? 8.814 -13.356 15.619 1.00 41.34 115 MET A C 1
ATOM 955 O O . MET A 1 115 ? 8.939 -12.183 15.935 1.00 41.34 115 MET A O 1
ATOM 959 N N . HIS A 1 116 ? 8.189 -14.213 16.427 1.00 46.06 116 HIS A N 1
ATOM 960 C CA . HIS A 1 116 ? 8.001 -13.955 17.857 1.00 46.06 116 HIS A CA 1
ATOM 961 C C . HIS A 1 116 ? 8.500 -15.192 18.598 1.00 46.06 116 HIS A C 1
ATOM 963 O O . HIS A 1 116 ? 7.842 -16.232 18.591 1.00 46.06 116 HIS A O 1
ATOM 969 N N . GLY A 1 117 ? 9.717 -15.104 19.139 1.00 40.97 117 GLY A N 1
ATOM 970 C CA . GLY A 1 117 ? 10.323 -16.188 19.910 1.00 40.97 117 GLY A CA 1
ATOM 971 C C . GLY A 1 117 ? 11.814 -16.421 19.675 1.00 40.97 117 GLY A C 1
ATOM 972 O O . GLY A 1 117 ? 12.220 -17.566 19.509 1.00 40.97 117 GLY A O 1
ATOM 973 N N . GLN A 1 118 ? 12.646 -15.380 19.710 1.00 36.53 118 GLN A N 1
ATOM 974 C CA . GLN A 1 118 ? 13.973 -15.538 20.310 1.00 36.53 118 GLN A CA 1
ATOM 975 C C . GLN A 1 118 ? 14.140 -14.444 21.355 1.00 36.53 118 GLN A C 1
ATOM 977 O O . GLN A 1 118 ? 14.679 -13.370 21.119 1.00 36.53 118 GLN A O 1
ATOM 982 N N . GLN A 1 119 ? 13.554 -14.739 22.511 1.00 38.47 119 GLN A N 1
ATOM 983 C CA . GLN A 1 119 ? 13.835 -14.054 23.751 1.00 38.47 119 GLN A CA 1
ATOM 984 C C . GLN A 1 119 ? 15.326 -14.190 24.057 1.00 38.47 119 GLN A C 1
ATOM 986 O O . GLN A 1 119 ? 15.892 -15.278 23.941 1.00 38.47 119 GLN A O 1
ATOM 991 N N . MET A 1 120 ? 15.920 -13.063 24.443 1.00 41.25 120 MET A N 1
ATOM 992 C CA . MET A 1 120 ? 17.211 -12.977 25.107 1.00 41.25 120 MET A CA 1
ATOM 993 C C . MET A 1 120 ? 17.386 -14.092 26.146 1.00 41.25 120 MET A C 1
ATOM 995 O O . MET A 1 120 ? 16.575 -14.196 27.068 1.00 41.25 120 MET A O 1
ATOM 999 N N . MET A 1 121 ? 18.461 -14.867 26.005 1.00 41.34 121 MET A N 1
ATOM 1000 C CA . MET A 1 121 ? 19.246 -15.472 27.086 1.00 41.34 121 MET A CA 1
ATOM 1001 C C . MET A 1 121 ? 20.670 -15.704 26.590 1.00 41.34 121 MET A C 1
ATOM 1003 O O . MET A 1 121 ? 20.815 -16.245 25.471 1.00 41.34 121 MET A O 1
#

Sequence (121 aa):
MQKIAQRFGLNEVDVQAVFDEDRSERQAQRKELFEERLTQMVSDGKITEDQKKLILAKHEEMQSQREAQIDEFQNMTPEERRSAMEEHHEELESWAEDNEIDIGYLFGFGRHKGMHGQQMM

Organism: NCBI:txid1802482

Radius of gyration: 18.45 Å; chains: 1; bounding box: 42×24×57 Å

pLDDT: mean 85.75, std 15.54, range [36.53, 97.0]